Protein AF-A0A087TCG5-F1 (afdb_monomer_lite)

Secondary structure (DSSP, 8-state):
--SSPPPHHHHHHHHHHHT-HHHHHHHHHHHHHHHTTSTT--HHHHHHHHHHHHHHHHHHHHHHHTT--HHHHHTSPPEEEEEP-----S--------EEEEEPPP-

Organism: Stegodyphus mimosarum (NCBI:txid407821)

Radius of gyration: 16.11 Å; chains: 1; bounding box: 40×41×39 Å

InterPro domains:
  IPR000403 Phosphatidylinositol 3-/4-kinase, catalytic domain [PS50290] (1-83)
  IPR039756 Type II phosphatidylinositol 4-kinase Lsb6/PI4K2 [PTHR12865] (2-94)

Sequence (107 aa):
MARTPFSTETRDLILPRISDMNFVQELCDDLYELFKMDRGFDRNVFEKQMSVLRGQILNLTQALKDAKSPLQLVQMPAVLIQRSRGRSKGKSRVADDNFTQTFQSKA

pLDDT: mean 88.43, std 17.16, range [42.56, 98.56]

Structure (mmCIF, N/CA/C/O backbone):
data_AF-A0A087TCG5-F1
#
_entry.id   AF-A0A087TCG5-F1
#
loop_
_atom_site.group_PDB
_atom_site.id
_atom_site.type_symbol
_atom_site.label_atom_id
_atom_site.label_alt_id
_atom_site.label_comp_id
_atom_site.label_asym_id
_atom_site.label_entity_id
_atom_site.label_seq_id
_atom_site.pdbx_PDB_ins_code
_atom_site.Cartn_x
_atom_site.Cartn_y
_atom_site.Cartn_z
_atom_site.occupancy
_atom_site.B_iso_or_equiv
_atom_site.auth_seq_id
_atom_site.auth_comp_id
_atom_site.auth_asym_id
_atom_site.auth_atom_id
_atom_site.pdbx_PDB_model_num
ATOM 1 N N . MET A 1 1 ? -14.907 17.373 8.679 1.00 72.50 1 MET A N 1
ATOM 2 C CA . MET A 1 1 ? -15.072 15.978 8.218 1.00 72.50 1 MET A CA 1
ATOM 3 C C . MET A 1 1 ? -13.735 15.413 7.734 1.00 72.50 1 MET A C 1
ATOM 5 O O . MET A 1 1 ? -13.409 15.502 6.568 1.00 72.50 1 MET A O 1
ATOM 9 N N . ALA A 1 2 ? -12.941 14.908 8.679 1.00 90.12 2 ALA A N 1
ATOM 10 C CA . ALA A 1 2 ? -11.658 14.194 8.504 1.00 90.12 2 ALA A CA 1
ATOM 11 C C . ALA A 1 2 ? -11.201 13.633 9.865 1.00 90.12 2 ALA A C 1
ATOM 13 O O . ALA A 1 2 ? -10.418 12.702 9.935 1.00 90.12 2 ALA A O 1
ATOM 14 N N . ARG A 1 3 ? -11.722 14.222 10.953 1.00 95.50 3 ARG A N 1
ATOM 15 C CA . ARG A 1 3 ? -11.568 13.796 12.351 1.00 95.50 3 ARG A CA 1
ATOM 16 C C . ARG A 1 3 ? -12.537 12.684 12.769 1.00 95.50 3 ARG A C 1
ATOM 18 O O . ARG A 1 3 ? -12.355 12.104 13.827 1.00 95.50 3 ARG A O 1
ATOM 25 N N . THR A 1 4 ? -13.566 12.408 11.967 1.00 97.38 4 THR A N 1
ATOM 26 C CA . THR A 1 4 ? -14.510 11.314 12.222 1.00 97.38 4 THR A CA 1
ATOM 27 C C . THR A 1 4 ? -13.820 9.983 11.916 1.00 97.38 4 THR A C 1
ATOM 29 O O . THR A 1 4 ? -13.221 9.882 10.843 1.00 97.38 4 THR A O 1
ATOM 32 N N . PRO A 1 5 ? -13.868 8.989 12.820 1.00 98.06 5 PRO A N 1
ATOM 33 C CA . PRO A 1 5 ? -13.399 7.631 12.554 1.00 98.06 5 PRO A CA 1
ATOM 34 C C . PRO A 1 5 ? -13.961 7.027 11.265 1.00 98.06 5 PRO A C 1
ATOM 36 O O . PRO A 1 5 ? -15.073 7.366 10.855 1.00 98.06 5 PRO A O 1
ATOM 39 N N . PHE A 1 6 ? -13.218 6.103 10.651 1.00 98.12 6 PHE A N 1
ATOM 40 C CA . PHE A 1 6 ? -13.761 5.277 9.570 1.00 98.12 6 PHE A CA 1
ATOM 41 C C . PHE A 1 6 ? -14.993 4.501 10.053 1.00 98.12 6 PHE A C 1
ATOM 43 O O . PHE A 1 6 ? -14.986 3.924 11.143 1.00 98.12 6 PHE A O 1
ATOM 50 N N . SER A 1 7 ? -16.048 4.484 9.235 1.00 97.94 7 SER A N 1
ATOM 51 C CA . SER A 1 7 ? -17.290 3.782 9.558 1.00 97.94 7 SER A CA 1
ATOM 52 C C . SER A 1 7 ? -17.089 2.266 9.583 1.00 97.94 7 SER A C 1
ATOM 54 O O . SER A 1 7 ? -16.180 1.733 8.942 1.00 97.94 7 SER A O 1
ATOM 56 N N . THR A 1 8 ? -17.973 1.561 10.289 1.00 97.94 8 THR A N 1
ATOM 57 C CA . THR A 1 8 ? -18.024 0.092 10.273 1.00 97.94 8 THR A CA 1
ATOM 58 C C . THR A 1 8 ? -18.169 -0.440 8.850 1.00 97.94 8 THR A C 1
ATOM 60 O O . THR A 1 8 ? -17.393 -1.294 8.455 1.00 97.94 8 THR A O 1
ATOM 63 N N . GLU A 1 9 ? -19.045 0.158 8.037 1.00 98.38 9 GLU A N 1
ATOM 64 C CA . GLU A 1 9 ? -19.224 -0.206 6.624 1.00 98.38 9 GLU A CA 1
ATOM 65 C C . GLU A 1 9 ? -17.911 -0.150 5.822 1.00 98.38 9 GLU A C 1
ATOM 67 O O . GLU A 1 9 ? -17.567 -1.096 5.118 1.00 98.38 9 GLU A O 1
ATOM 72 N N . THR A 1 10 ? -17.128 0.929 5.963 1.00 97.94 10 THR A N 1
ATOM 73 C CA . THR A 1 10 ? -15.832 1.039 5.270 1.00 97.94 10 THR A CA 1
ATOM 74 C C . THR A 1 10 ? -14.836 -0.002 5.776 1.00 97.94 10 THR A C 1
ATOM 76 O O . THR A 1 10 ? -14.091 -0.585 4.987 1.00 97.94 10 THR A O 1
ATOM 79 N N . ARG A 1 11 ? -14.802 -0.244 7.090 1.00 98.31 11 ARG A N 1
ATOM 80 C CA . ARG A 1 11 ? -13.895 -1.225 7.699 1.00 98.31 11 ARG A CA 1
ATOM 81 C C . ARG A 1 11 ? -14.229 -2.634 7.219 1.00 98.31 11 ARG A C 1
ATOM 83 O O . ARG A 1 11 ? -13.328 -3.315 6.742 1.00 98.31 11 ARG A O 1
ATOM 90 N N . ASP A 1 12 ? -15.496 -3.025 7.264 1.00 98.12 12 ASP A N 1
ATOM 91 C CA . ASP A 1 12 ? -15.957 -4.362 6.881 1.00 98.12 12 ASP A CA 1
ATOM 92 C C . ASP A 1 12 ? -15.759 -4.630 5.384 1.00 98.12 12 ASP A C 1
ATOM 94 O O . ASP A 1 12 ? -15.436 -5.749 4.990 1.00 98.12 12 ASP A O 1
ATOM 98 N N . LEU A 1 13 ? -15.878 -3.598 4.543 1.00 98.12 13 LEU A N 1
ATOM 99 C CA . LEU A 1 13 ? -15.654 -3.721 3.103 1.00 98.12 13 LEU A CA 1
ATOM 100 C C . LEU A 1 13 ? -14.167 -3.849 2.734 1.00 98.12 13 LEU A C 1
ATOM 102 O O . LEU A 1 13 ? -13.808 -4.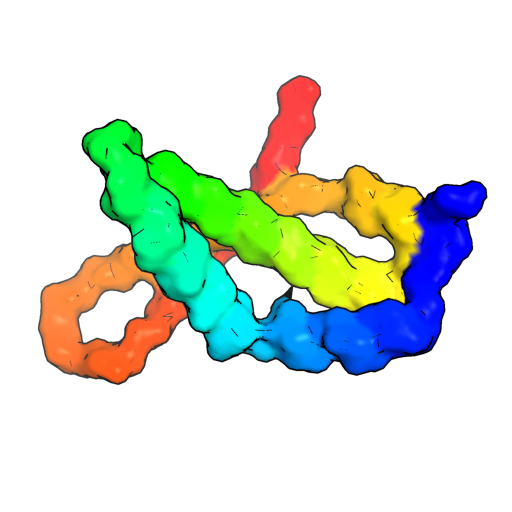631 1.848 1.00 98.12 13 LEU A O 1
ATOM 106 N N . ILE A 1 14 ? -13.308 -3.038 3.358 1.00 9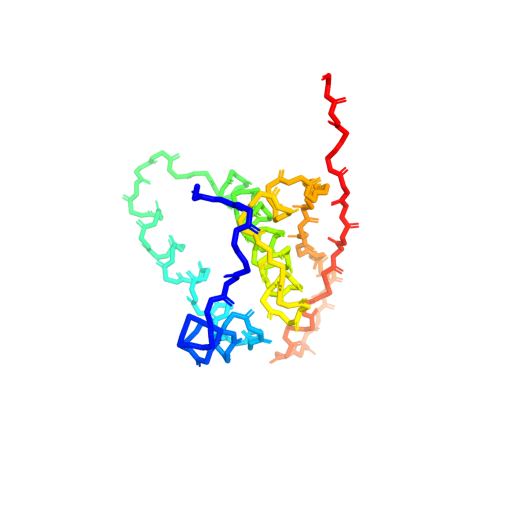8.25 14 ILE A N 1
ATOM 107 C CA . ILE A 1 14 ? -11.921 -2.848 2.912 1.00 98.25 14 ILE A CA 1
ATOM 108 C C . ILE A 1 14 ? -10.942 -3.727 3.685 1.00 98.25 14 ILE A C 1
ATOM 110 O O . ILE A 1 14 ? -10.055 -4.330 3.076 1.00 98.25 14 ILE A O 1
ATOM 114 N N . LEU A 1 15 ? -11.087 -3.817 5.011 1.00 97.88 15 LEU A N 1
ATOM 115 C CA . LEU A 1 15 ? -10.110 -4.476 5.878 1.00 97.88 15 LEU A CA 1
ATOM 116 C C . LEU A 1 15 ? -9.867 -5.951 5.508 1.00 97.88 15 LEU A C 1
ATOM 118 O O . LEU A 1 15 ? -8.693 -6.326 5.453 1.00 97.88 15 LEU A O 1
ATOM 122 N N . PRO A 1 16 ? -10.888 -6.781 5.196 1.00 98.06 16 PRO A N 1
ATOM 123 C CA . PRO A 1 16 ? -10.657 -8.177 4.818 1.00 98.06 16 PRO A CA 1
ATOM 124 C C . PRO A 1 16 ? -9.797 -8.334 3.561 1.00 98.06 16 PRO A C 1
ATOM 126 O O . PRO A 1 16 ? -9.044 -9.292 3.458 1.00 98.06 16 PRO A O 1
ATOM 129 N N . ARG A 1 17 ? -9.871 -7.377 2.626 1.00 97.62 17 ARG A N 1
ATOM 130 C CA . ARG A 1 17 ? -9.104 -7.413 1.373 1.00 97.62 17 ARG A CA 1
ATOM 131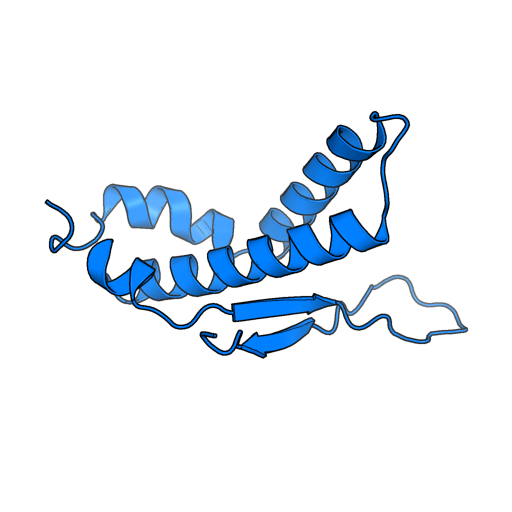 C C . ARG A 1 17 ? -7.653 -7.023 1.612 1.00 97.62 17 ARG A C 1
ATOM 133 O O . ARG A 1 17 ? -6.742 -7.768 1.293 1.00 97.62 17 ARG A O 1
ATOM 140 N N . ILE A 1 18 ? -7.426 -5.856 2.213 1.00 97.19 18 ILE A N 1
ATOM 141 C CA . ILE A 1 18 ? -6.071 -5.291 2.312 1.00 97.19 18 ILE A CA 1
ATOM 142 C C . ILE A 1 18 ? -5.212 -5.923 3.418 1.00 97.19 18 ILE A C 1
ATOM 144 O O . ILE A 1 18 ? -4.004 -5.701 3.451 1.00 97.19 18 ILE A O 1
ATOM 148 N N . SER A 1 19 ? -5.823 -6.692 4.326 1.00 95.94 19 SER A N 1
ATOM 149 C CA . SER A 1 19 ? -5.091 -7.484 5.323 1.00 95.94 19 SER A CA 1
ATOM 150 C C . SER A 1 19 ? -4.688 -8.876 4.828 1.00 95.94 19 SER A C 1
ATOM 152 O O . SER A 1 19 ? -3.827 -9.495 5.454 1.00 95.94 19 SER A O 1
ATOM 154 N N . ASP A 1 20 ? -5.246 -9.342 3.707 1.00 95.00 20 ASP A N 1
ATOM 155 C CA . ASP A 1 20 ? -4.819 -10.565 3.030 1.00 95.00 20 ASP A CA 1
ATOM 156 C C . ASP A 1 20 ? -3.626 -10.273 2.110 1.00 95.00 20 ASP A C 1
ATOM 158 O O . ASP A 1 20 ? -3.703 -9.484 1.166 1.00 95.00 20 ASP A O 1
ATOM 162 N N . MET A 1 21 ? -2.496 -10.923 2.382 1.00 90.75 21 MET A N 1
ATOM 163 C CA . MET A 1 21 ? -1.281 -10.739 1.590 1.00 90.75 21 MET A CA 1
ATOM 164 C C . MET A 1 21 ? -1.402 -11.311 0.176 1.00 90.75 21 MET A C 1
ATOM 166 O O . MET A 1 21 ? -0.718 -10.810 -0.716 1.00 90.75 21 MET A O 1
ATOM 170 N N . ASN A 1 22 ? -2.285 -12.290 -0.053 1.00 93.62 22 ASN A N 1
ATOM 171 C CA . ASN A 1 22 ? -2.536 -12.811 -1.397 1.00 93.62 22 ASN A CA 1
ATOM 172 C C . ASN A 1 22 ? -3.232 -11.754 -2.255 1.00 93.62 22 ASN A C 1
ATOM 174 O O . ASN A 1 22 ? -2.743 -11.435 -3.333 1.00 93.62 22 ASN A O 1
ATOM 178 N N . PHE A 1 23 ? -4.278 -11.108 -1.732 1.00 96.69 23 PHE A N 1
ATOM 179 C CA . PHE A 1 23 ? -4.939 -9.996 -2.419 1.00 96.69 23 PHE A CA 1
ATOM 180 C C . PHE A 1 23 ? -3.966 -8.853 -2.752 1.00 96.69 23 PHE A C 1
ATOM 182 O O . PHE A 1 23 ? -3.976 -8.313 -3.857 1.00 96.69 23 PHE A O 1
ATOM 189 N N . VAL A 1 24 ? -3.091 -8.476 -1.811 1.00 95.88 24 VAL A N 1
ATOM 190 C CA . VAL A 1 24 ? -2.090 -7.420 -2.052 1.00 95.88 24 VAL A CA 1
ATOM 191 C C . VAL A 1 24 ? -1.074 -7.839 -3.120 1.00 95.88 24 VAL A C 1
ATOM 193 O O . VAL A 1 24 ? -0.637 -6.997 -3.909 1.00 95.88 24 VAL A O 1
ATOM 196 N N . GLN A 1 25 ? -0.686 -9.115 -3.151 1.00 93.81 25 GLN A N 1
ATOM 197 C CA . GLN A 1 25 ? 0.176 -9.671 -4.191 1.00 93.81 25 GLN A CA 1
ATOM 198 C C . GLN A 1 25 ? -0.510 -9.639 -5.561 1.00 93.81 25 GLN A C 1
ATOM 200 O O . GLN A 1 25 ? 0.086 -9.109 -6.495 1.00 93.81 25 GLN A O 1
ATOM 205 N N . GLU A 1 26 ? -1.741 -10.135 -5.666 1.00 97.19 26 GLU A N 1
ATOM 206 C CA . GLU A 1 26 ? -2.523 -10.133 -6.909 1.00 97.19 26 GLU A CA 1
ATOM 207 C C . GLU A 1 26 ? -2.694 -8.708 -7.447 1.00 97.19 26 GLU A C 1
ATOM 209 O O . GLU A 1 26 ? -2.399 -8.447 -8.608 1.00 97.19 26 GLU A O 1
ATOM 214 N N . LEU A 1 27 ? -3.020 -7.744 -6.578 1.00 97.75 27 LEU A N 1
ATOM 215 C CA . LEU A 1 27 ? -3.089 -6.329 -6.950 1.00 97.75 27 LEU A CA 1
ATOM 216 C C . LEU A 1 27 ? -1.757 -5.802 -7.512 1.00 97.75 27 LEU A C 1
ATOM 218 O O . LEU A 1 27 ? -1.747 -5.024 -8.466 1.00 97.75 27 LEU A O 1
ATOM 222 N N . CYS A 1 28 ? -0.623 -6.184 -6.916 1.00 96.69 28 CYS A N 1
ATOM 223 C CA . CYS A 1 28 ? 0.688 -5.793 -7.438 1.00 96.69 28 CYS A CA 1
ATOM 224 C C . CYS A 1 28 ? 0.968 -6.440 -8.802 1.00 96.69 28 CYS A C 1
ATOM 226 O O . CYS A 1 28 ? 1.572 -5.795 -9.658 1.00 96.69 28 CYS A O 1
ATOM 228 N N . ASP A 1 29 ? 0.550 -7.688 -9.002 1.00 97.31 29 ASP A N 1
ATOM 229 C CA . ASP A 1 29 ? 0.754 -8.408 -10.259 1.00 97.31 29 ASP A CA 1
ATOM 230 C C . ASP A 1 29 ? -0.124 -7.823 -11.376 1.00 97.31 29 ASP A C 1
ATOM 232 O O . ASP A 1 29 ? 0.383 -7.551 -12.464 1.00 97.31 29 ASP A O 1
ATOM 236 N N . ASP A 1 30 ? -1.384 -7.487 -11.090 1.00 98.50 30 ASP A N 1
ATOM 237 C CA . ASP A 1 30 ? -2.277 -6.789 -12.025 1.00 98.50 30 ASP A CA 1
ATOM 238 C C . ASP A 1 30 ? -1.699 -5.429 -12.454 1.00 98.50 30 ASP A C 1
ATOM 240 O O . ASP A 1 30 ? -1.686 -5.077 -13.638 1.00 98.50 30 ASP A O 1
ATOM 244 N N . LEU A 1 31 ? -1.159 -4.662 -11.498 1.00 98.50 31 LEU A N 1
ATOM 245 C CA . LEU A 1 31 ? -0.491 -3.391 -11.791 1.00 98.50 31 LEU A CA 1
ATOM 246 C C . LEU A 1 31 ? 0.785 -3.589 -12.614 1.00 98.50 31 LEU A C 1
ATOM 248 O O . LEU A 1 31 ? 1.092 -2.753 -13.464 1.00 98.50 31 LEU A O 1
ATOM 252 N N . TYR A 1 32 ? 1.525 -4.677 -12.389 1.00 98.25 32 TYR A N 1
ATOM 253 C CA . TYR A 1 32 ? 2.700 -5.009 -13.192 1.00 98.25 32 TYR A CA 1
ATOM 254 C C . TYR A 1 32 ? 2.315 -5.303 -14.642 1.00 98.25 32 TYR A C 1
ATOM 256 O O . TYR A 1 32 ? 2.930 -4.756 -15.562 1.00 98.25 32 TYR A O 1
ATOM 264 N N . GLU A 1 33 ? 1.288 -6.129 -14.845 1.00 98.38 33 GLU A N 1
ATOM 265 C CA . GLU A 1 33 ? 0.778 -6.478 -16.171 1.00 98.38 33 GLU A CA 1
ATOM 266 C C . GLU A 1 33 ? 0.287 -5.246 -16.937 1.00 98.38 33 GLU A C 1
ATOM 268 O O . GLU A 1 33 ? 0.558 -5.122 -18.132 1.00 98.38 33 GLU A O 1
ATOM 273 N N . LEU A 1 34 ? -0.350 -4.300 -16.243 1.00 98.56 34 LEU A N 1
ATOM 274 C CA . LEU A 1 34 ? -0.764 -3.029 -16.827 1.00 98.56 34 LEU A CA 1
ATOM 275 C C . LEU A 1 34 ? 0.435 -2.124 -17.153 1.00 98.56 34 LEU A C 1
ATOM 277 O O . LEU A 1 34 ? 0.545 -1.608 -18.264 1.00 98.56 34 LEU A O 1
ATOM 281 N N . PHE A 1 35 ? 1.342 -1.903 -16.198 1.00 98.44 35 PHE A N 1
ATOM 282 C CA . PHE A 1 35 ? 2.394 -0.889 -16.345 1.00 98.44 35 PHE A CA 1
ATOM 283 C C . PHE A 1 35 ? 3.471 -1.321 -17.340 1.00 98.44 35 PHE A C 1
ATOM 285 O O . PHE A 1 35 ? 4.032 -0.470 -18.031 1.00 98.44 35 PHE A O 1
ATOM 292 N N . LYS A 1 36 ? 3.735 -2.628 -17.475 1.00 97.81 36 LYS A N 1
ATOM 293 C CA . LYS A 1 36 ? 4.725 -3.145 -18.435 1.00 97.81 36 LYS A CA 1
ATOM 294 C C . LYS A 1 36 ? 4.335 -2.943 -19.903 1.00 97.81 36 LYS A C 1
ATOM 296 O O . LYS A 1 36 ? 5.164 -3.183 -20.777 1.00 97.81 36 LYS A O 1
ATOM 301 N N . MET A 1 37 ? 3.089 -2.547 -20.183 1.00 98.00 37 MET A N 1
ATOM 302 C CA . MET A 1 37 ? 2.648 -2.195 -21.535 1.00 98.00 37 MET A CA 1
ATOM 303 C C . MET A 1 37 ? 3.291 -0.895 -22.038 1.00 98.00 37 MET A C 1
ATOM 305 O O . MET A 1 37 ? 3.368 -0.684 -23.248 1.00 98.00 37 MET A O 1
ATOM 309 N N . ASP A 1 38 ? 3.754 -0.026 -21.134 1.00 98.19 38 ASP A N 1
ATOM 310 C CA . ASP A 1 38 ? 4.449 1.201 -21.507 1.00 98.19 38 ASP A CA 1
ATOM 311 C C . ASP A 1 38 ? 5.860 0.910 -22.047 1.00 98.19 38 ASP A C 1
ATOM 313 O O . ASP A 1 38 ? 6.635 0.152 -21.460 1.00 98.19 38 ASP A O 1
ATOM 317 N N . ARG A 1 39 ? 6.234 1.551 -23.163 1.00 97.38 39 ARG A N 1
ATOM 318 C CA . ARG A 1 39 ? 7.550 1.344 -23.799 1.00 97.38 39 ARG A CA 1
ATOM 319 C C . ARG A 1 39 ? 8.711 1.809 -22.911 1.00 97.38 39 ARG A C 1
ATOM 321 O O . ARG A 1 39 ? 9.820 1.297 -23.052 1.00 97.38 39 ARG A O 1
ATOM 328 N N . GLY A 1 40 ? 8.472 2.789 -22.043 1.00 98.00 40 GLY A N 1
ATOM 329 C CA . GLY A 1 40 ? 9.427 3.328 -21.079 1.00 98.00 40 GLY A CA 1
ATOM 330 C C . GLY A 1 40 ? 9.372 2.649 -19.711 1.00 98.00 40 GLY A C 1
ATOM 331 O O . GLY A 1 40 ? 9.976 3.164 -18.770 1.00 98.00 40 GLY A O 1
ATOM 332 N N . PHE A 1 41 ? 8.669 1.519 -19.576 1.00 98.25 41 PHE A N 1
ATOM 333 C CA . PHE A 1 41 ? 8.547 0.815 -18.308 1.00 98.25 41 PHE A CA 1
ATOM 334 C C . PHE A 1 41 ? 9.916 0.446 -17.714 1.00 98.25 41 PHE A C 1
ATOM 336 O O . PHE A 1 41 ? 10.682 -0.338 -18.278 1.00 98.25 41 PHE A O 1
ATOM 343 N N . ASP A 1 42 ? 10.190 0.964 -16.515 1.00 98.00 42 ASP A N 1
ATOM 344 C CA . ASP A 1 42 ? 11.354 0.607 -15.710 1.00 98.00 42 ASP A CA 1
ATOM 345 C C . ASP A 1 42 ? 10.913 -0.240 -14.510 1.00 98.00 42 ASP A C 1
ATOM 347 O O . ASP A 1 42 ? 10.221 0.222 -13.596 1.00 98.00 42 ASP A O 1
ATOM 351 N N . ARG A 1 43 ? 11.367 -1.498 -14.481 1.00 95.94 43 ARG A N 1
ATOM 352 C CA . ARG A 1 43 ? 11.024 -2.441 -13.410 1.00 95.94 43 ARG A CA 1
ATOM 353 C C . ARG A 1 43 ? 11.494 -1.975 -12.031 1.00 95.94 43 ARG A C 1
ATOM 355 O O . ARG A 1 43 ? 10.819 -2.239 -11.043 1.00 95.94 43 ARG A O 1
ATOM 362 N N . ASN A 1 44 ? 12.639 -1.310 -11.921 1.00 95.94 44 ASN A N 1
ATOM 363 C CA . ASN A 1 44 ? 13.124 -0.819 -10.631 1.00 95.94 44 ASN A CA 1
ATOM 364 C C . ASN A 1 44 ? 12.272 0.350 -10.127 1.00 95.94 44 ASN A C 1
ATOM 366 O O . ASN A 1 44 ? 12.048 0.458 -8.920 1.00 95.94 44 ASN A O 1
ATOM 370 N N . VAL A 1 45 ? 11.792 1.214 -11.026 1.00 97.38 45 VAL A N 1
ATOM 371 C CA . VAL A 1 45 ? 10.826 2.268 -10.678 1.00 97.38 45 VAL A CA 1
ATOM 372 C C . VAL A 1 45 ? 9.508 1.645 -10.225 1.00 97.38 45 VAL A C 1
ATOM 374 O O . VAL A 1 45 ? 9.000 2.024 -9.170 1.00 97.38 45 VAL A O 1
ATOM 377 N N . PHE A 1 46 ? 9.012 0.636 -10.941 1.00 97.75 46 PHE A N 1
ATOM 378 C CA . PHE A 1 46 ? 7.812 -0.104 -10.551 1.00 97.75 46 PHE A CA 1
ATOM 379 C C . PHE A 1 46 ? 7.930 -0.726 -9.151 1.00 97.75 46 PHE A C 1
ATOM 381 O O . PHE A 1 46 ? 7.066 -0.520 -8.303 1.00 97.75 46 PHE A O 1
ATOM 388 N N . GLU A 1 47 ? 9.029 -1.421 -8.848 1.00 96.06 47 GLU A N 1
ATOM 389 C CA . GLU A 1 47 ? 9.227 -2.012 -7.514 1.00 96.06 47 GLU A CA 1
ATOM 390 C C . GLU A 1 47 ? 9.272 -0.947 -6.405 1.00 96.06 47 GLU A C 1
ATOM 392 O O . GLU A 1 47 ? 8.752 -1.165 -5.307 1.00 96.06 47 GLU A O 1
ATOM 397 N N . LYS A 1 48 ? 9.840 0.237 -6.684 1.00 96.12 48 LYS A N 1
ATOM 398 C CA . LYS A 1 48 ? 9.791 1.380 -5.757 1.00 96.12 48 LYS A CA 1
ATOM 399 C C . LYS A 1 48 ? 8.356 1.879 -5.559 1.00 96.12 48 LYS A C 1
ATOM 401 O O . LYS A 1 48 ? 7.975 2.143 -4.420 1.00 96.12 48 LYS A O 1
ATOM 406 N N . GLN A 1 49 ? 7.549 1.958 -6.620 1.00 97.62 49 GLN A N 1
ATOM 407 C CA . GLN A 1 49 ? 6.124 2.303 -6.523 1.00 97.62 49 GLN A CA 1
ATOM 408 C C . GLN A 1 49 ? 5.360 1.275 -5.678 1.00 97.62 49 GLN A C 1
ATOM 410 O O . GLN A 1 49 ? 4.622 1.658 -4.770 1.00 97.62 49 GLN A O 1
ATOM 415 N N . MET A 1 50 ? 5.588 -0.024 -5.897 1.00 97.50 50 MET A N 1
ATOM 416 C CA . MET A 1 50 ? 4.945 -1.078 -5.103 1.00 97.50 50 MET A CA 1
ATOM 417 C C . MET A 1 50 ? 5.398 -1.056 -3.641 1.00 97.50 50 MET A C 1
ATOM 419 O O . MET A 1 50 ? 4.623 -1.386 -2.745 1.00 97.50 50 MET A O 1
ATOM 423 N N . SER A 1 51 ? 6.632 -0.624 -3.368 1.00 96.25 51 SER A N 1
ATOM 424 C CA . SER A 1 51 ? 7.101 -0.441 -1.996 1.00 96.25 51 SER A CA 1
ATOM 425 C C . SER A 1 51 ? 6.347 0.660 -1.249 1.00 96.25 51 SER A C 1
ATOM 427 O O . SER A 1 51 ? 5.993 0.472 -0.080 1.00 96.25 51 SER A O 1
ATOM 429 N N . VAL A 1 52 ? 6.036 1.766 -1.934 1.00 97.31 52 VAL A N 1
ATOM 430 C CA . VAL A 1 52 ? 5.162 2.824 -1.406 1.00 97.31 52 VAL A CA 1
ATOM 431 C C . VAL A 1 52 ? 3.746 2.289 -1.201 1.00 97.31 52 VAL A C 1
ATOM 433 O O . VAL A 1 52 ? 3.207 2.430 -0.105 1.00 97.31 52 VAL A O 1
ATOM 436 N N . LEU A 1 53 ? 3.158 1.635 -2.212 1.00 97.88 53 LEU A N 1
ATOM 437 C CA . LEU A 1 53 ? 1.790 1.105 -2.151 1.00 97.88 53 LEU A CA 1
ATOM 438 C C . LEU A 1 53 ? 1.594 0.167 -0.952 1.00 97.88 53 LEU A C 1
ATOM 440 O O . LEU A 1 53 ? 0.669 0.358 -0.165 1.00 97.88 53 LEU A O 1
ATOM 444 N N . ARG A 1 54 ? 2.500 -0.799 -0.764 1.00 97.12 54 ARG A N 1
ATOM 445 C CA . ARG A 1 54 ? 2.457 -1.740 0.368 1.00 97.12 54 ARG A CA 1
ATOM 446 C C . ARG A 1 54 ? 2.576 -1.029 1.718 1.0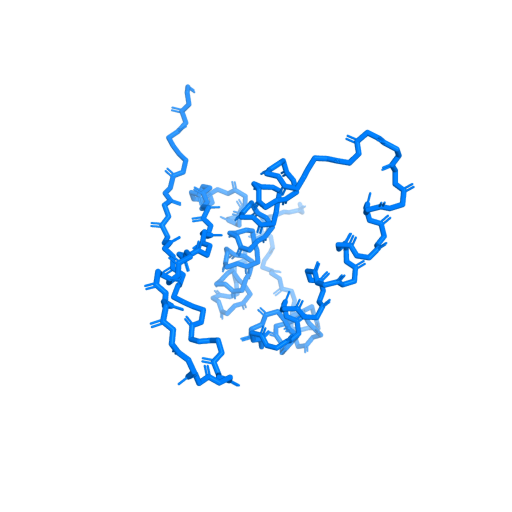0 97.12 54 ARG A C 1
ATOM 448 O O . ARG A 1 54 ? 1.890 -1.400 2.666 1.00 97.12 54 ARG A O 1
ATOM 455 N N . GLY A 1 55 ? 3.392 0.020 1.808 1.00 96.81 55 GLY A N 1
ATOM 456 C CA . GLY A 1 55 ? 3.481 0.846 3.012 1.00 96.81 55 GLY A CA 1
ATOM 457 C C . GLY A 1 55 ? 2.204 1.638 3.311 1.00 96.81 55 GLY A C 1
ATOM 458 O O . GLY A 1 55 ? 1.786 1.717 4.466 1.00 96.81 55 GLY A O 1
ATOM 459 N N . GLN A 1 56 ? 1.530 2.159 2.282 1.00 97.94 56 GLN A N 1
ATOM 460 C CA . GLN A 1 56 ? 0.221 2.804 2.444 1.00 97.94 56 GLN A CA 1
ATOM 461 C C . GLN A 1 56 ? -0.855 1.801 2.871 1.00 97.94 56 GLN A C 1
ATOM 463 O O . GLN A 1 56 ? -1.638 2.094 3.772 1.00 97.94 56 GLN A O 1
ATOM 468 N N . ILE A 1 57 ? -0.856 0.602 2.281 1.00 98.06 57 ILE A N 1
ATOM 469 C CA . ILE A 1 57 ? -1.744 -0.500 2.670 1.00 98.06 57 ILE A CA 1
ATOM 470 C C . ILE A 1 57 ? -1.527 -0.884 4.136 1.00 98.06 57 ILE A C 1
ATOM 472 O O . ILE A 1 57 ? -2.505 -1.052 4.864 1.00 98.06 57 ILE A O 1
ATOM 476 N N . LEU A 1 58 ? -0.276 -0.967 4.598 1.00 97.19 58 LEU A N 1
ATOM 477 C CA . LEU A 1 58 ? 0.032 -1.244 6.001 1.00 97.19 58 LEU A CA 1
ATOM 478 C C . LEU A 1 58 ? -0.560 -0.171 6.928 1.00 97.19 58 LEU A C 1
ATOM 480 O O . LEU A 1 58 ? -1.273 -0.499 7.880 1.00 97.19 58 LEU A O 1
ATOM 484 N N . ASN A 1 59 ? -0.315 1.108 6.626 1.00 98.19 59 ASN A N 1
ATOM 485 C CA . ASN A 1 59 ? -0.845 2.218 7.419 1.00 98.19 59 ASN A CA 1
ATOM 486 C C . ASN A 1 59 ? -2.380 2.229 7.429 1.00 98.19 59 ASN A C 1
ATOM 488 O O . ASN A 1 59 ? -2.986 2.367 8.494 1.00 98.19 59 ASN A O 1
ATOM 492 N N . LEU A 1 60 ? -3.014 2.029 6.271 1.00 98.50 60 LEU A N 1
ATOM 493 C CA . LEU A 1 60 ? -4.470 1.970 6.149 1.00 98.50 60 LEU A CA 1
ATOM 494 C C . LEU A 1 60 ? -5.051 0.779 6.918 1.00 98.50 60 LEU A C 1
ATOM 496 O O . LEU A 1 60 ? -6.011 0.950 7.664 1.00 98.50 60 LEU A O 1
ATOM 500 N N . THR A 1 61 ? -4.442 -0.403 6.806 1.00 98.31 61 THR A N 1
ATOM 501 C CA . THR A 1 61 ? -4.849 -1.604 7.551 1.00 98.31 61 THR A CA 1
ATOM 502 C C . THR A 1 61 ? -4.852 -1.329 9.051 1.00 98.31 61 THR A C 1
ATOM 504 O O . THR A 1 61 ? -5.840 -1.613 9.729 1.00 98.31 61 THR A O 1
ATOM 507 N N . GLN A 1 62 ? -3.782 -0.724 9.573 1.00 98.00 62 GLN A N 1
ATOM 508 C CA . GLN A 1 62 ? -3.694 -0.387 10.992 1.00 98.00 62 GLN A CA 1
ATOM 509 C C . GLN A 1 62 ? -4.707 0.697 11.392 1.00 98.00 62 GLN A C 1
ATOM 511 O O . GLN A 1 62 ? -5.327 0.608 12.451 1.00 98.00 62 GLN A O 1
ATOM 516 N N . ALA A 1 63 ? -4.916 1.714 10.554 1.00 98.25 63 ALA A N 1
ATOM 517 C CA . ALA A 1 63 ? -5.911 2.750 10.811 1.00 98.25 63 ALA A CA 1
ATOM 518 C C . ALA A 1 63 ? -7.343 2.192 10.858 1.00 98.25 63 ALA A C 1
ATOM 520 O O . ALA A 1 63 ? -8.114 2.589 11.730 1.00 98.25 63 ALA A O 1
ATOM 521 N N . LEU A 1 64 ? -7.686 1.250 9.975 1.00 98.38 64 LEU A N 1
ATOM 522 C CA . LEU A 1 64 ? -8.996 0.596 9.962 1.00 98.38 64 LEU A CA 1
ATOM 523 C C . LEU A 1 64 ? -9.179 -0.360 11.148 1.00 98.38 64 LEU A C 1
ATOM 525 O O . LEU A 1 64 ? -10.258 -0.373 11.746 1.00 98.38 64 LEU A O 1
ATOM 529 N N . LYS A 1 65 ? -8.146 -1.123 11.532 1.00 97.94 65 LYS A N 1
ATOM 530 C CA . LYS A 1 65 ? -8.186 -1.986 12.729 1.00 97.94 65 LYS A CA 1
ATOM 531 C C . LYS A 1 65 ? -8.465 -1.174 13.993 1.00 97.94 65 LYS A C 1
ATOM 533 O O . LYS A 1 65 ? -9.380 -1.514 14.738 1.00 97.94 65 LYS A O 1
ATOM 538 N N . ASP A 1 66 ? -7.765 -0.053 14.151 1.00 98.00 66 ASP A N 1
ATOM 539 C CA . ASP A 1 66 ? -7.837 0.802 15.342 1.00 98.00 66 ASP A CA 1
ATOM 540 C C . ASP A 1 66 ? -8.985 1.827 15.307 1.00 98.00 66 ASP A C 1
ATOM 542 O O . ASP A 1 66 ? -9.036 2.713 16.158 1.00 98.00 66 ASP A O 1
ATOM 546 N N . ALA A 1 67 ? -9.871 1.761 14.304 1.00 97.25 67 ALA A N 1
ATOM 547 C CA . ALA A 1 67 ? -10.953 2.728 14.095 1.00 97.25 67 ALA A CA 1
ATOM 548 C C . ALA A 1 67 ? -10.470 4.198 14.128 1.00 97.25 67 ALA A C 1
ATOM 550 O O . ALA A 1 67 ? -11.111 5.080 14.702 1.00 97.25 67 ALA A O 1
ATOM 551 N N . LYS A 1 68 ? -9.316 4.477 13.508 1.00 98.25 68 LYS A N 1
ATOM 552 C CA . LYS A 1 68 ? -8.789 5.839 13.358 1.00 98.25 68 LYS A CA 1
ATOM 553 C C . LYS A 1 68 ? -9.641 6.656 12.386 1.00 98.25 68 LYS A C 1
ATOM 555 O O . LYS A 1 68 ? -10.403 6.128 11.579 1.00 98.25 68 LYS A O 1
ATOM 560 N N . SER A 1 69 ? -9.478 7.970 12.441 1.00 98.38 69 SER A N 1
ATOM 561 C CA . SER A 1 69 ? -10.012 8.906 11.450 1.00 98.38 69 SER A CA 1
ATOM 562 C C . SER A 1 69 ? -9.058 9.102 10.261 1.00 98.38 69 SER A C 1
ATOM 564 O O . SER A 1 69 ? -7.849 8.893 10.414 1.00 98.38 69 SER A O 1
ATOM 566 N N . PRO A 1 70 ? -9.546 9.572 9.095 1.00 98.31 70 PRO A N 1
ATOM 567 C CA . PRO A 1 70 ? -8.690 9.937 7.966 1.00 98.31 70 PRO A CA 1
ATOM 568 C C . PRO A 1 70 ? -7.553 10.899 8.337 1.00 98.31 70 PRO A C 1
ATOM 570 O O . PRO A 1 70 ? -6.432 10.734 7.865 1.00 98.31 70 PRO A O 1
ATOM 573 N N . LEU A 1 71 ? -7.808 11.866 9.229 1.00 98.06 71 LEU A N 1
ATOM 574 C CA . LEU A 1 71 ? -6.788 12.799 9.714 1.00 98.06 71 LEU A CA 1
ATOM 575 C C . LEU A 1 71 ? -5.657 12.069 10.446 1.00 98.06 71 LEU A C 1
ATOM 577 O O . LEU A 1 71 ? -4.489 12.373 10.229 1.00 98.06 71 LEU A O 1
ATOM 581 N N . GLN A 1 72 ? -5.995 11.109 11.304 1.00 98.00 72 GLN A N 1
ATOM 582 C CA . GLN A 1 72 ? -4.988 10.338 12.030 1.00 98.00 72 GLN A CA 1
ATOM 583 C C . GLN A 1 72 ? -4.202 9.420 11.090 1.00 98.00 72 GLN A C 1
ATOM 585 O O . GLN A 1 72 ? -3.000 9.273 11.283 1.00 98.00 72 GLN A O 1
ATOM 590 N N . LEU A 1 73 ? -4.844 8.844 10.065 1.00 98.00 73 LEU A N 1
ATOM 591 C CA . LEU A 1 73 ? -4.164 8.041 9.042 1.00 98.00 73 LEU A CA 1
ATOM 592 C C . LEU A 1 73 ? -3.091 8.856 8.309 1.00 98.00 73 LEU A C 1
ATOM 594 O O . LEU A 1 73 ? -1.945 8.423 8.239 1.00 98.00 73 LEU A O 1
ATOM 598 N N . VAL A 1 74 ? -3.421 10.049 7.806 1.00 97.00 74 VAL A N 1
ATOM 599 C CA . VAL A 1 74 ? -2.444 10.876 7.063 1.00 97.00 74 VAL A CA 1
ATOM 600 C C . VAL A 1 74 ? -1.334 11.450 7.951 1.00 97.00 74 VAL A C 1
ATOM 602 O O . VAL A 1 74 ? -0.315 11.919 7.450 1.00 97.00 74 VAL A O 1
ATOM 605 N N . GLN A 1 75 ? -1.517 11.420 9.273 1.00 96.94 75 GLN A N 1
ATOM 606 C CA . GLN A 1 75 ? -0.492 11.786 10.250 1.00 96.94 75 GLN A CA 1
ATOM 607 C C . GLN A 1 75 ? 0.455 10.627 10.589 1.00 96.94 75 GLN A C 1
ATOM 609 O O . GLN A 1 75 ? 1.494 10.869 11.208 1.00 96.94 75 GLN A O 1
ATOM 614 N N . MET A 1 76 ? 0.131 9.389 10.195 1.00 97.19 76 MET A N 1
ATOM 615 C CA . MET A 1 76 ? 1.015 8.244 10.406 1.00 97.19 76 MET A CA 1
ATOM 616 C C . MET A 1 76 ? 2.331 8.429 9.630 1.00 97.19 76 MET A C 1
ATOM 618 O O . MET A 1 76 ? 2.321 8.967 8.520 1.00 97.19 76 MET A O 1
ATOM 622 N N . PRO A 1 77 ? 3.475 7.982 10.180 1.00 96.25 77 PRO A N 1
ATOM 623 C CA . PRO A 1 77 ? 4.744 8.017 9.462 1.00 96.25 77 PRO A CA 1
ATOM 624 C C . PRO A 1 77 ? 4.651 7.273 8.127 1.00 96.25 77 PRO A C 1
ATOM 626 O O . PRO A 1 77 ? 4.065 6.193 8.049 1.00 96.25 77 PRO A O 1
ATOM 629 N N . ALA A 1 78 ? 5.244 7.836 7.076 1.00 94.25 78 ALA A N 1
ATOM 630 C CA . ALA A 1 78 ? 5.300 7.176 5.780 1.00 94.25 78 ALA A CA 1
ATOM 631 C C . ALA A 1 78 ? 6.200 5.936 5.869 1.00 94.25 78 ALA A C 1
ATOM 633 O O . ALA A 1 78 ? 7.361 6.022 6.274 1.00 94.25 78 ALA A O 1
ATOM 634 N N . VAL A 1 79 ? 5.645 4.785 5.493 1.00 94.88 79 VAL A N 1
ATOM 635 C CA . VAL A 1 79 ? 6.329 3.491 5.508 1.00 94.88 79 VAL A CA 1
ATOM 636 C C . VAL A 1 79 ? 6.608 3.053 4.075 1.00 94.88 79 VAL A C 1
ATOM 638 O O . VAL A 1 79 ? 5.792 3.276 3.184 1.00 94.88 79 VAL A O 1
ATOM 641 N N . LEU A 1 80 ? 7.748 2.409 3.862 1.00 94.75 80 LEU A N 1
ATOM 642 C CA . LEU A 1 80 ? 8.095 1.685 2.649 1.00 94.75 80 LEU A CA 1
ATOM 643 C C . LEU A 1 80 ? 8.276 0.213 3.001 1.00 94.75 80 LEU A C 1
ATOM 645 O O . LEU A 1 80 ? 9.014 -0.128 3.930 1.00 94.75 80 LEU A O 1
ATOM 649 N N . ILE A 1 81 ? 7.617 -0.656 2.242 1.00 93.56 81 ILE A N 1
ATOM 650 C CA . ILE A 1 81 ? 7.703 -2.106 2.418 1.00 93.56 81 ILE A CA 1
ATOM 651 C C . ILE A 1 81 ? 8.386 -2.695 1.192 1.00 93.56 81 ILE A C 1
ATOM 653 O O . ILE A 1 81 ? 7.830 -2.692 0.095 1.00 93.56 81 ILE A O 1
ATOM 657 N N . GLN A 1 82 ? 9.628 -3.135 1.339 1.00 91.25 82 GLN A N 1
ATOM 658 C CA . GLN A 1 82 ? 10.438 -3.645 0.233 1.00 91.25 82 GLN A CA 1
ATOM 659 C C . GLN A 1 82 ? 10.462 -5.167 0.257 1.00 91.25 82 GLN A C 1
ATOM 661 O O . GLN A 1 82 ? 10.608 -5.758 1.321 1.00 91.25 82 GLN A O 1
ATOM 666 N N . ARG A 1 83 ? 10.382 -5.813 -0.910 1.00 83.12 83 ARG A N 1
ATOM 667 C CA . ARG A 1 83 ? 10.694 -7.242 -1.008 1.00 83.12 83 ARG A CA 1
ATOM 668 C C . ARG A 1 83 ? 12.196 -7.427 -0.976 1.00 83.12 83 ARG A C 1
ATOM 670 O O . ARG A 1 83 ? 12.910 -6.897 -1.831 1.00 83.12 83 ARG A O 1
ATOM 677 N N . SER A 1 84 ? 12.680 -8.193 -0.012 1.00 70.88 84 SER A N 1
ATOM 678 C CA . SER A 1 84 ? 14.042 -8.689 -0.067 1.00 70.88 84 SER A CA 1
ATOM 679 C C . SER A 1 84 ? 14.113 -9.738 -1.176 1.00 70.88 84 SER A C 1
ATOM 681 O O . SER A 1 84 ? 13.377 -10.722 -1.201 1.00 70.88 84 SER A O 1
ATOM 683 N N . ARG A 1 85 ? 14.984 -9.508 -2.160 1.00 60.16 85 ARG A N 1
ATOM 684 C CA . ARG A 1 85 ? 15.298 -10.546 -3.140 1.00 60.16 85 ARG A CA 1
ATOM 685 C C . ARG A 1 85 ? 16.152 -11.582 -2.425 1.00 60.16 85 ARG A C 1
ATOM 687 O O . ARG A 1 85 ? 17.352 -11.368 -2.250 1.00 60.16 85 ARG A O 1
ATOM 694 N N . GLY A 1 86 ? 15.548 -12.694 -2.015 1.00 51.72 86 GLY A N 1
ATOM 695 C CA . GLY A 1 86 ? 16.302 -13.871 -1.605 1.00 51.72 86 GLY A CA 1
ATOM 696 C C . GLY A 1 86 ? 17.297 -14.229 -2.711 1.00 51.72 86 GLY A C 1
ATOM 697 O O . GLY A 1 86 ? 16.908 -14.521 -3.843 1.00 51.72 86 GLY A O 1
ATOM 698 N N . ARG A 1 87 ? 18.599 -14.173 -2.415 1.00 44.44 87 ARG A N 1
ATOM 699 C CA . ARG A 1 87 ? 19.662 -14.732 -3.266 1.00 44.44 87 ARG A CA 1
ATOM 700 C C . ARG A 1 87 ? 19.571 -16.263 -3.228 1.00 44.44 87 ARG A C 1
ATOM 702 O O . ARG A 1 87 ? 20.479 -16.928 -2.748 1.00 44.44 87 ARG A O 1
ATOM 709 N N . SER A 1 88 ? 18.491 -16.845 -3.732 1.00 46.19 88 SER A N 1
ATOM 710 C CA . SER A 1 88 ? 18.327 -18.298 -3.751 1.00 46.19 88 SER A CA 1
ATOM 711 C C . SER A 1 88 ? 18.717 -18.834 -5.124 1.00 46.19 88 SER A C 1
ATOM 713 O O . SER A 1 88 ? 17.886 -19.059 -6.003 1.00 46.19 88 SER A O 1
ATOM 715 N N . LYS A 1 89 ? 20.026 -19.055 -5.314 1.00 45.59 89 LYS A N 1
ATOM 716 C CA . LYS A 1 89 ? 20.496 -20.091 -6.242 1.00 45.59 89 LYS A CA 1
ATOM 717 C C . LYS A 1 89 ? 20.014 -21.433 -5.678 1.00 45.59 89 LYS A C 1
ATOM 719 O O . LYS A 1 89 ? 20.657 -21.972 -4.789 1.00 45.59 89 LYS A O 1
ATOM 724 N N . GLY A 1 90 ? 18.907 -21.966 -6.187 1.00 46.31 90 GLY A N 1
ATOM 725 C CA . GLY A 1 90 ? 18.513 -23.354 -5.925 1.00 46.31 90 GLY A CA 1
ATOM 726 C C . GLY A 1 90 ? 17.046 -23.543 -5.551 1.00 46.31 90 GLY A C 1
ATOM 727 O O . GLY A 1 90 ? 16.593 -23.078 -4.517 1.00 46.31 90 GLY A O 1
ATOM 728 N N . LYS A 1 91 ? 16.339 -24.254 -6.436 1.00 53.06 91 LYS A N 1
ATOM 729 C CA . LYS A 1 91 ? 15.091 -25.018 -6.258 1.00 53.06 91 LYS A CA 1
ATOM 730 C C . LYS A 1 91 ? 14.406 -24.942 -4.873 1.00 53.06 91 LYS A C 1
ATOM 732 O O . LYS A 1 91 ? 14.722 -25.744 -4.006 1.00 53.06 91 LYS A O 1
ATOM 737 N N . SER A 1 92 ? 13.370 -24.107 -4.750 1.00 43.12 92 SER A N 1
ATOM 738 C CA . SER A 1 92 ? 12.041 -24.478 -4.216 1.00 43.12 92 SER A CA 1
ATOM 739 C C . SER A 1 92 ? 11.048 -23.328 -4.459 1.00 43.12 92 SER A C 1
ATOM 741 O O . SER A 1 92 ? 11.379 -22.171 -4.221 1.00 43.12 92 SER A O 1
ATOM 743 N N . ARG A 1 93 ? 9.862 -23.617 -5.015 1.00 46.88 93 ARG A N 1
ATOM 744 C CA . ARG A 1 93 ? 8.856 -22.636 -5.486 1.00 46.88 93 ARG A CA 1
ATOM 745 C C . ARG A 1 93 ? 7.799 -22.305 -4.425 1.00 46.88 93 ARG A C 1
ATOM 747 O O . ARG A 1 93 ? 6.605 -22.395 -4.681 1.00 46.88 93 ARG A O 1
ATOM 754 N N . VAL A 1 94 ? 8.242 -21.870 -3.258 1.00 46.12 94 VAL A N 1
ATOM 755 C CA . VAL A 1 94 ? 7.412 -21.020 -2.402 1.00 46.12 94 VAL A CA 1
ATOM 756 C C . VAL A 1 94 ? 8.270 -19.793 -2.174 1.00 46.12 94 VAL A C 1
ATOM 758 O O . VAL A 1 94 ? 9.297 -19.874 -1.505 1.00 46.12 94 VAL A O 1
ATOM 761 N N . ALA A 1 95 ? 7.956 -18.714 -2.891 1.00 50.66 95 ALA A N 1
ATOM 762 C CA . ALA A 1 95 ? 8.632 -17.444 -2.704 1.00 50.66 95 ALA A CA 1
ATOM 763 C C . ALA A 1 95 ? 8.271 -16.968 -1.299 1.00 50.66 95 ALA A C 1
ATOM 765 O O . ALA A 1 95 ? 7.202 -16.407 -1.085 1.00 50.66 95 ALA A O 1
ATOM 766 N N . ASP A 1 96 ? 9.130 -17.284 -0.335 1.00 47.41 96 ASP A N 1
ATOM 767 C CA . ASP A 1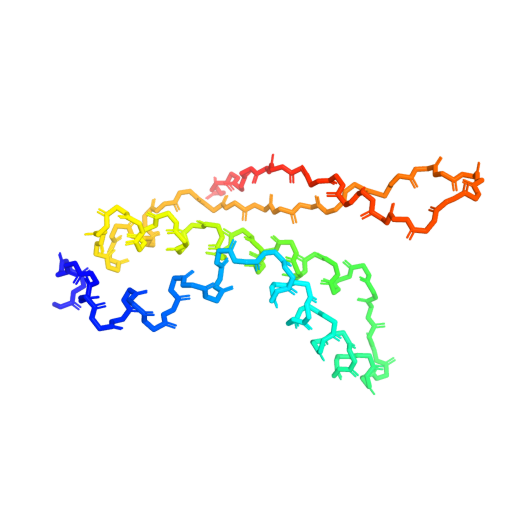 96 ? 9.087 -16.674 0.982 1.00 47.41 96 ASP A CA 1
ATOM 768 C C . ASP A 1 96 ? 9.489 -15.211 0.759 1.00 47.41 96 ASP A C 1
ATOM 770 O O . ASP A 1 96 ? 10.673 -14.855 0.702 1.00 47.41 96 ASP A O 1
ATOM 774 N N . ASP A 1 97 ? 8.492 -14.386 0.435 1.00 58.50 97 ASP A N 1
ATOM 775 C CA . ASP A 1 97 ? 8.660 -12.958 0.227 1.00 58.50 97 ASP A CA 1
ATOM 776 C C . ASP A 1 97 ? 8.996 -12.342 1.586 1.00 58.50 97 ASP A C 1
ATOM 778 O O . ASP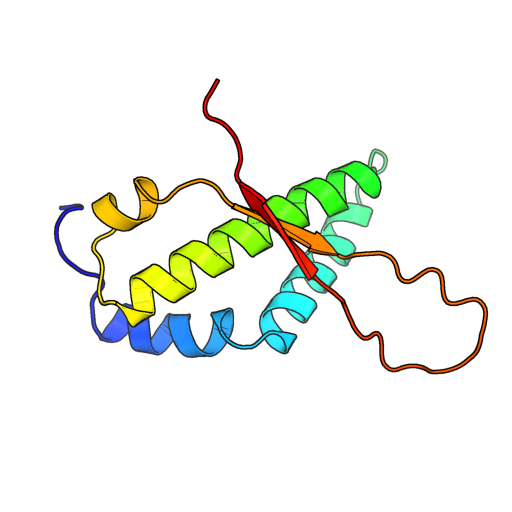 A 1 97 ? 8.139 -11.887 2.339 1.00 58.50 97 ASP A O 1
ATOM 782 N N . ASN A 1 98 ? 10.281 -12.335 1.922 1.00 73.94 98 ASN A N 1
ATOM 783 C CA . ASN A 1 98 ? 10.758 -11.632 3.099 1.00 73.94 98 ASN A CA 1
ATOM 784 C C . ASN A 1 98 ? 10.634 -10.128 2.835 1.00 73.94 98 ASN A C 1
ATOM 786 O O . ASN A 1 98 ? 11.334 -9.584 1.975 1.00 73.94 98 ASN A O 1
ATOM 790 N N . PHE A 1 99 ? 9.752 -9.450 3.565 1.00 79.19 99 PHE A N 1
ATOM 791 C CA . PHE A 1 99 ? 9.552 -8.009 3.454 1.00 79.19 99 PHE A CA 1
ATOM 792 C C . PHE A 1 99 ? 10.360 -7.244 4.505 1.00 79.19 99 PHE A C 1
ATOM 794 O O . PHE A 1 99 ? 10.362 -7.597 5.682 1.00 79.19 99 PHE A O 1
ATOM 801 N N . THR A 1 100 ? 10.994 -6.148 4.090 1.00 83.25 100 THR A N 1
ATOM 802 C CA . THR A 1 100 ? 11.674 -5.208 4.988 1.00 83.25 100 THR A CA 1
ATOM 803 C C . THR A 1 100 ? 10.867 -3.925 5.099 1.00 83.25 100 THR A C 1
ATOM 805 O O . THR A 1 100 ? 10.505 -3.317 4.089 1.00 83.25 100 THR A O 1
ATOM 808 N N . GLN A 1 101 ? 10.623 -3.490 6.334 1.00 86.44 101 GLN A N 1
ATOM 809 C CA . GLN A 1 101 ? 9.967 -2.228 6.643 1.00 86.44 101 GLN A CA 1
ATOM 810 C C . GLN A 1 101 ? 10.995 -1.120 6.872 1.00 86.44 101 GLN A C 1
ATOM 812 O O . GLN A 1 101 ? 11.907 -1.264 7.682 1.00 86.44 101 GLN A O 1
ATOM 817 N N . THR A 1 102 ? 10.823 0.008 6.187 1.00 87.88 102 THR A N 1
ATOM 818 C CA . THR A 1 102 ? 11.606 1.231 6.410 1.00 87.88 102 THR A CA 1
ATOM 819 C C . THR A 1 102 ? 10.674 2.435 6.506 1.00 87.88 102 THR A C 1
ATOM 821 O O . THR A 1 102 ? 9.579 2.421 5.950 1.00 87.88 102 THR A O 1
ATOM 824 N N . PHE A 1 103 ? 11.077 3.474 7.233 1.00 84.25 103 PHE A N 1
ATOM 825 C CA . PHE A 1 103 ? 10.310 4.715 7.347 1.00 84.25 103 PHE A CA 1
ATOM 826 C C . PHE A 1 103 ? 10.964 5.798 6.496 1.00 84.25 103 PHE A C 1
ATOM 828 O O . PHE A 1 103 ? 12.187 5.942 6.513 1.00 84.25 103 PHE A O 1
ATOM 835 N N . GLN A 1 104 ? 10.164 6.575 5.770 1.00 76.12 104 GLN A N 1
ATOM 836 C CA . GLN A 1 104 ? 10.677 7.774 5.118 1.00 76.12 104 GLN A CA 1
ATOM 837 C C . GLN A 1 104 ? 10.906 8.865 6.163 1.00 76.12 104 GLN A C 1
ATOM 839 O O . GLN A 1 104 ? 9.991 9.257 6.891 1.00 76.12 104 GLN A O 1
ATOM 844 N N . SER A 1 105 ? 12.130 9.384 6.211 1.00 63.88 105 SER A N 1
ATOM 845 C CA . SER A 1 105 ? 12.431 10.628 6.910 1.00 63.88 105 SER A CA 1
ATOM 846 C C . SER A 1 105 ? 11.721 11.782 6.203 1.00 63.88 105 SER A C 1
ATOM 848 O O . SER A 1 105 ? 11.850 11.927 4.986 1.00 63.88 105 SER A O 1
ATOM 850 N N . LYS A 1 106 ? 10.987 12.614 6.951 1.00 55.00 106 LYS A N 1
ATOM 851 C CA . LYS A 1 106 ? 10.524 13.903 6.424 1.00 55.00 106 LYS A CA 1
ATOM 852 C C . LYS A 1 106 ? 11.763 14.770 6.174 1.00 55.00 106 LYS A C 1
ATOM 854 O O . LYS A 1 106 ? 12.557 14.940 7.096 1.00 55.00 106 LYS A O 1
ATOM 859 N N . ALA A 1 107 ? 11.944 15.203 4.927 1.00 42.56 107 ALA A N 1
ATOM 860 C CA . ALA A 1 107 ? 12.923 16.222 4.556 1.00 42.56 107 ALA A CA 1
ATOM 861 C C . ALA A 1 107 ? 12.491 17.594 5.088 1.00 42.56 107 ALA A C 1
ATOM 863 O O . ALA A 1 107 ? 11.259 17.807 5.204 1.00 42.56 107 ALA A O 1
#

Foldseek 3Di:
DQQQFDDPVVLVVPLVQLVDVVNLVVVLVVVVVVQVVDPPDDVVVSQQVSQQVNQLSVLVNVSSVVRGTNVVSVVDFRKGKHFDDPPDPDDDPDPPRDIDIDTDDDD